Protein AF-A0A960JBU2-F1 (afdb_monomer)

Solvent-accessible surface area (backbone atoms only — not comparable to full-atom values): 3805 Å² total; per-residue (Å²): 137,75,70,68,77,77,49,53,74,63,59,51,51,60,42,22,27,72,96,39,90,64,21,23,26,25,32,85,89,66,51,73,75,41,38,63,70,58,44,50,52,38,46,75,71,71,42,76,60,86,79,49,62,56,42,66,50,67,79,79,89,122

Sequence (62 aa):
MAAFERLSTEALKESLALGKEGCLKARPDGTMLDGHHRVYVLRKRGVNVDELPREILARDEG

Radius of gyration: 11.82 Å; Cα contacts (8 Å, |Δi|>4): 79; chains: 1; bounding box: 29×21×30 Å

Foldseek 3Di:
DCPLLPDDLVVLLVCQDPPHDQHFEAEPVRRTDTSVVSLVSCVVVVHDPVPRDYHHDHPPPD

pLDDT: mean 81.93, std 10.75, range [41.81, 90.19]

Secondary structure (DSSP, 8-state):
---GGGS-HHHHHHHHSTTSTT--EE-TTS-EEE-HHHHHHHHHTT--STTS--EE------

Structure (mmCIF, N/CA/C/O backbone):
data_AF-A0A960JBU2-F1
#
_entry.id   AF-A0A960JBU2-F1
#
loop_
_atom_site.group_PDB
_atom_site.id
_atom_site.ty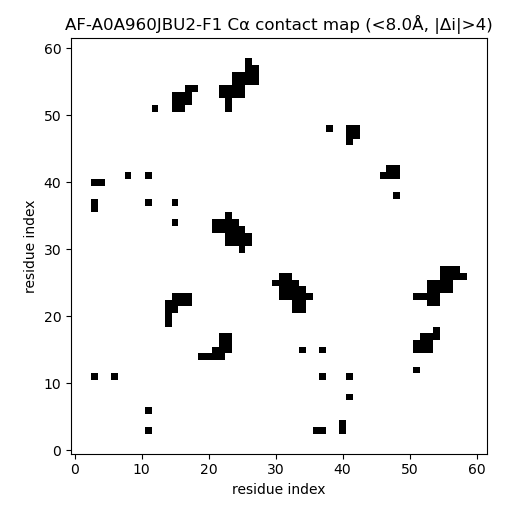pe_symbol
_atom_site.label_atom_id
_atom_site.label_alt_id
_atom_site.label_comp_id
_atom_site.label_asym_id
_atom_site.label_entity_id
_atom_site.label_seq_id
_atom_site.pdbx_PDB_ins_code
_atom_site.Cartn_x
_atom_site.Cartn_y
_atom_site.Cartn_z
_atom_site.occupancy
_atom_site.B_iso_or_equiv
_atom_site.auth_seq_id
_atom_site.auth_comp_id
_atom_site.auth_asym_id
_atom_site.auth_atom_id
_atom_site.pdbx_PDB_model_num
ATOM 1 N N . MET A 1 1 ? 6.982 10.445 9.711 1.00 49.91 1 MET A N 1
ATOM 2 C CA . MET A 1 1 ? 5.804 11.212 9.244 1.00 49.91 1 MET A CA 1
ATOM 3 C C . MET A 1 1 ? 4.569 10.313 9.316 1.00 49.91 1 MET A C 1
ATOM 5 O O . MET A 1 1 ? 4.478 9.377 8.535 1.00 49.91 1 MET A O 1
ATOM 9 N N . ALA A 1 2 ? 3.670 10.551 10.279 1.00 55.41 2 ALA A N 1
ATOM 10 C CA . ALA A 1 2 ? 2.493 9.713 10.581 1.00 55.41 2 ALA A CA 1
ATOM 11 C C . ALA A 1 2 ? 1.158 10.369 10.151 1.00 55.41 2 ALA A C 1
ATOM 13 O O . ALA A 1 2 ? 0.129 10.217 10.802 1.00 55.41 2 ALA A O 1
ATOM 14 N N . ALA A 1 3 ? 1.164 11.156 9.068 1.00 68.88 3 ALA A N 1
ATOM 15 C CA . ALA A 1 3 ? -0.034 11.874 8.617 1.00 68.88 3 ALA A CA 1
ATOM 16 C C . ALA A 1 3 ? -1.126 10.930 8.071 1.00 68.88 3 ALA A C 1
ATOM 18 O O . ALA A 1 3 ? -2.314 11.196 8.229 1.00 68.88 3 ALA A O 1
ATOM 19 N N . PHE A 1 4 ? -0.730 9.795 7.487 1.00 75.25 4 PHE A N 1
ATOM 20 C CA . PHE A 1 4 ? -1.638 8.849 6.831 1.00 75.25 4 PHE A CA 1
ATOM 21 C C . PHE A 1 4 ? -2.466 7.995 7.806 1.00 75.25 4 PHE A C 1
ATOM 23 O O . PHE A 1 4 ? -3.551 7.550 7.447 1.00 75.25 4 PHE A O 1
ATOM 30 N N . GLU A 1 5 ? -2.019 7.805 9.053 1.00 78.38 5 GLU A N 1
ATOM 31 C CA . GLU A 1 5 ? -2.785 7.049 10.060 1.00 78.38 5 GLU A CA 1
ATOM 32 C C . GLU A 1 5 ? -4.083 7.752 10.473 1.00 78.38 5 GLU A C 1
ATOM 34 O O . GLU A 1 5 ? -5.033 7.085 10.881 1.00 78.38 5 GLU A O 1
ATOM 39 N N . ARG A 1 6 ? -4.140 9.081 10.326 1.00 84.00 6 ARG A N 1
ATOM 40 C CA . ARG A 1 6 ? -5.326 9.898 10.621 1.00 84.00 6 ARG A CA 1
ATOM 41 C C . ARG A 1 6 ? -6.334 9.941 9.473 1.00 84.00 6 ARG A C 1
ATOM 43 O O . ARG A 1 6 ? -7.467 10.350 9.693 1.00 84.00 6 ARG A O 1
ATOM 50 N N . LEU A 1 7 ? -5.938 9.547 8.262 1.00 84.94 7 LEU A N 1
ATOM 51 C CA . LEU A 1 7 ? -6.828 9.554 7.104 1.00 84.94 7 LEU A CA 1
ATOM 52 C C . LEU A 1 7 ? -7.785 8.367 7.144 1.00 84.94 7 LEU A C 1
ATOM 54 O O . LEU A 1 7 ? -7.411 7.261 7.547 1.00 84.94 7 LEU A O 1
ATOM 58 N N . SER A 1 8 ? -9.005 8.576 6.658 1.00 88.12 8 SER A N 1
ATOM 59 C CA . SER A 1 8 ? -9.965 7.501 6.423 1.00 88.12 8 SER A CA 1
ATOM 60 C C . SER A 1 8 ? -9.441 6.508 5.391 1.00 88.12 8 SER A C 1
ATOM 62 O O . SER A 1 8 ? -8.595 6.818 4.552 1.00 88.12 8 SER A O 1
ATOM 64 N N . THR A 1 9 ? -9.947 5.282 5.459 1.00 88.50 9 THR A N 1
ATOM 65 C CA . THR A 1 9 ? -9.554 4.199 4.553 1.00 88.50 9 THR A CA 1
ATOM 66 C C . THR A 1 9 ? -9.768 4.572 3.086 1.00 88.50 9 THR A C 1
ATOM 68 O O . THR A 1 9 ? -8.906 4.301 2.258 1.00 88.50 9 THR A O 1
ATOM 71 N N . GLU A 1 10 ? -10.877 5.236 2.773 1.00 88.31 10 GLU A N 1
ATOM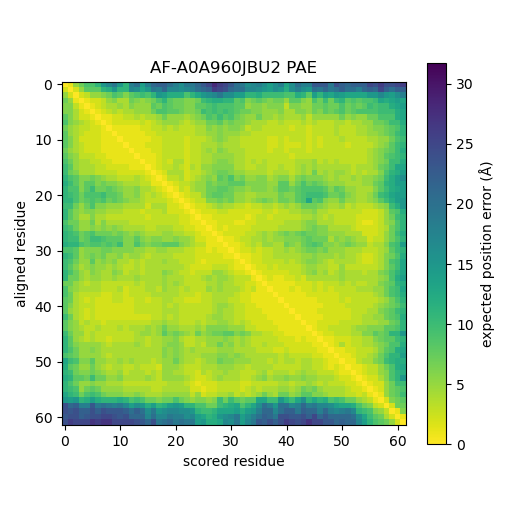 72 C CA . GLU A 1 10 ? -11.201 5.706 1.422 1.0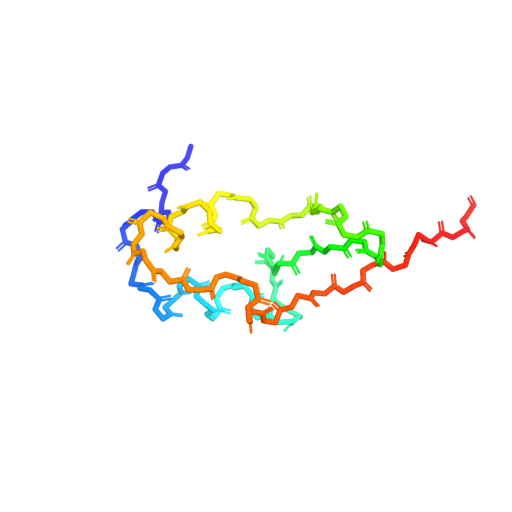0 88.31 10 GLU A CA 1
ATOM 73 C C . GLU A 1 10 ? -10.212 6.769 0.942 1.00 88.31 10 GLU A C 1
ATOM 75 O O . GLU A 1 10 ? -9.642 6.618 -0.132 1.00 88.31 10 GLU A O 1
ATOM 80 N N . ALA A 1 11 ? -9.890 7.754 1.784 1.00 87.75 11 ALA A N 1
ATOM 81 C CA . ALA A 1 11 ? -8.898 8.780 1.463 1.00 87.75 11 ALA A CA 1
ATOM 82 C C . ALA A 1 11 ? -7.500 8.187 1.194 1.00 87.75 11 ALA A C 1
ATOM 84 O O . ALA A 1 11 ? -6.767 8.668 0.330 1.00 87.75 11 ALA A O 1
ATOM 85 N N . LEU A 1 12 ? -7.123 7.112 1.900 1.00 87.44 12 LEU A N 1
ATOM 86 C CA . LEU A 1 12 ? -5.890 6.374 1.605 1.00 87.44 12 LEU A CA 1
ATOM 87 C C . LEU A 1 12 ? -5.957 5.665 0.251 1.00 87.44 12 LEU A C 1
ATOM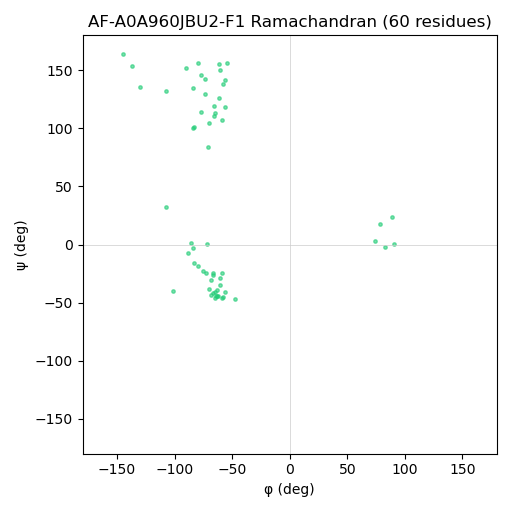 89 O O . LEU A 1 12 ? -4.975 5.700 -0.485 1.00 87.44 12 LEU A O 1
ATOM 93 N N . LYS A 1 13 ? -7.095 5.049 -0.091 1.00 86.62 13 LYS A N 1
ATOM 94 C CA . LYS A 1 13 ? -7.298 4.414 -1.403 1.00 86.62 13 LYS A CA 1
ATOM 95 C C . LYS A 1 13 ? -7.250 5.441 -2.533 1.00 86.62 13 LYS A C 1
ATOM 97 O O . LYS A 1 13 ? -6.560 5.209 -3.518 1.00 86.62 13 LYS A O 1
ATOM 102 N N . GLU A 1 14 ? -7.902 6.589 -2.367 1.00 86.75 14 GLU A N 1
ATOM 103 C CA . GLU A 1 14 ? -7.854 7.691 -3.335 1.00 86.75 14 GLU A CA 1
ATOM 104 C C . GLU A 1 14 ? -6.442 8.258 -3.494 1.00 86.75 14 GLU A C 1
ATOM 106 O O . GLU A 1 14 ? -6.015 8.545 -4.609 1.00 86.75 14 GLU A O 1
ATOM 111 N N . SER A 1 15 ? -5.682 8.370 -2.401 1.00 83.00 15 SER A N 1
ATOM 112 C CA . SER A 1 15 ? -4.278 8.792 -2.462 1.00 83.00 15 SER A CA 1
ATOM 113 C C . SER A 1 15 ? -3.384 7.776 -3.178 1.00 83.00 15 SER A C 1
ATOM 115 O O . SER A 1 15 ? -2.340 8.169 -3.690 1.00 83.00 15 SER A O 1
ATOM 117 N N . LEU A 1 16 ? -3.755 6.492 -3.184 1.00 85.94 16 LEU A N 1
ATOM 118 C CA . LEU A 1 16 ? -3.026 5.428 -3.876 1.00 85.94 16 LEU A CA 1
ATOM 119 C C . LEU A 1 16 ? -3.462 5.248 -5.337 1.00 85.94 16 LEU A C 1
ATOM 121 O O . LEU A 1 16 ? -2.811 4.490 -6.053 1.00 85.94 16 LEU A O 1
ATOM 125 N N . ALA A 1 17 ? -4.520 5.934 -5.780 1.00 84.31 17 ALA A N 1
ATOM 126 C CA . ALA A 1 17 ? -5.039 5.834 -7.139 1.00 84.31 17 ALA A CA 1
ATOM 127 C C . ALA A 1 17 ? -3.999 6.245 -8.198 1.00 84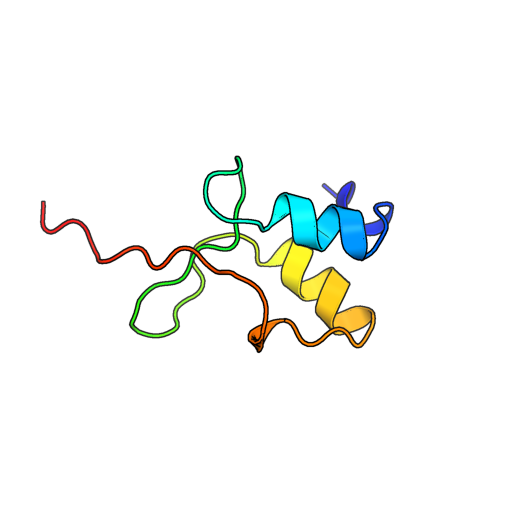.31 17 ALA A C 1
ATOM 129 O O . ALA A 1 17 ? -3.139 7.095 -7.960 1.00 84.31 17 ALA A O 1
ATOM 130 N N . LEU A 1 18 ? -4.100 5.641 -9.386 1.00 83.06 18 LEU A N 1
ATOM 131 C CA . LEU A 1 18 ? -3.195 5.883 -10.516 1.00 83.06 18 LEU A CA 1
ATOM 132 C C . LEU A 1 18 ? -3.151 7.366 -10.908 1.00 83.06 18 LEU A C 1
ATOM 134 O O . LEU A 1 18 ? -4.174 8.050 -10.893 1.00 83.06 18 LEU A O 1
ATOM 138 N N . GLY A 1 19 ? -1.962 7.857 -11.267 1.00 79.44 19 GLY A N 1
ATOM 139 C CA . GLY A 1 19 ? -1.759 9.250 -11.680 1.00 79.44 19 GLY A CA 1
ATOM 140 C C . GLY A 1 19 ? -1.786 10.291 -10.551 1.00 79.44 19 GLY A C 1
ATOM 141 O O . GLY A 1 19 ? -1.676 11.484 -10.829 1.00 79.44 19 GLY A O 1
ATOM 142 N N . LYS A 1 20 ? -1.918 9.882 -9.281 1.00 79.94 20 LYS A N 1
ATOM 143 C CA . LYS A 1 20 ? -1.770 10.774 -8.118 1.00 79.94 20 LYS A CA 1
ATOM 144 C C . LYS A 1 20 ? -0.325 10.819 -7.627 1.00 79.94 20 LYS A C 1
ATOM 146 O O . LYS A 1 20 ? 0.425 9.847 -7.711 1.00 79.94 20 LYS A O 1
ATOM 151 N N . GLU A 1 21 ? 0.040 11.948 -7.031 1.00 73.88 21 GLU A N 1
ATOM 152 C CA . GLU A 1 21 ? 1.326 12.106 -6.360 1.00 73.88 21 GLU A CA 1
ATOM 153 C C . GLU A 1 21 ? 1.386 11.171 -5.132 1.00 73.88 21 GLU A C 1
ATOM 155 O O . GLU A 1 21 ? 0.648 11.337 -4.159 1.00 73.88 21 GLU A O 1
ATOM 160 N N . GLY A 1 22 ? 2.224 10.131 -5.204 1.00 74.00 22 GLY A N 1
ATOM 161 C CA . GLY A 1 22 ? 2.303 9.076 -4.185 1.00 74.00 22 GLY A CA 1
ATOM 162 C C . GLY A 1 22 ? 1.358 7.883 -4.392 1.00 74.00 22 GLY A C 1
ATOM 163 O O . GLY A 1 22 ? 1.033 7.200 -3.411 1.00 74.00 22 GLY A O 1
ATOM 164 N N . CYS A 1 23 ? 0.922 7.636 -5.634 1.00 84.69 23 CYS A N 1
ATOM 165 C CA . CYS A 1 23 ? 0.202 6.421 -6.020 1.00 84.69 23 CYS A CA 1
ATOM 166 C C . CYS A 1 23 ? 0.974 5.140 -5.645 1.00 84.69 23 CYS A C 1
ATOM 168 O O . CYS A 1 23 ? 2.200 5.150 -5.492 1.00 84.69 23 CYS A O 1
ATOM 170 N N . LEU A 1 24 ? 0.255 4.021 -5.482 1.00 88.31 24 LEU A N 1
ATOM 171 C CA . LEU A 1 24 ? 0.890 2.727 -5.216 1.00 88.31 24 LEU A CA 1
ATOM 172 C C . LEU A 1 24 ? 1.714 2.335 -6.442 1.00 88.31 24 LEU A C 1
ATOM 174 O O . LEU A 1 24 ? 1.136 2.062 -7.485 1.00 88.31 24 LEU A O 1
ATOM 178 N N . LYS A 1 25 ? 3.041 2.288 -6.334 1.00 89.12 25 LYS A N 1
ATOM 179 C CA . LYS A 1 25 ? 3.913 1.911 -7.455 1.00 89.12 25 LYS A CA 1
ATOM 180 C C . LYS A 1 25 ? 4.478 0.533 -7.213 1.00 89.12 25 LYS A C 1
ATOM 182 O O . LYS A 1 25 ? 5.001 0.258 -6.134 1.00 89.12 25 LYS A O 1
ATOM 187 N N . ALA A 1 26 ? 4.406 -0.321 -8.219 1.00 89.38 26 ALA A N 1
ATOM 188 C CA . ALA A 1 26 ? 4.994 -1.646 -8.174 1.00 89.38 26 ALA A CA 1
ATOM 189 C C . ALA A 1 26 ? 5.701 -1.955 -9.489 1.00 89.38 26 ALA A C 1
ATOM 191 O O . ALA A 1 26 ? 5.371 -1.424 -10.543 1.00 89.3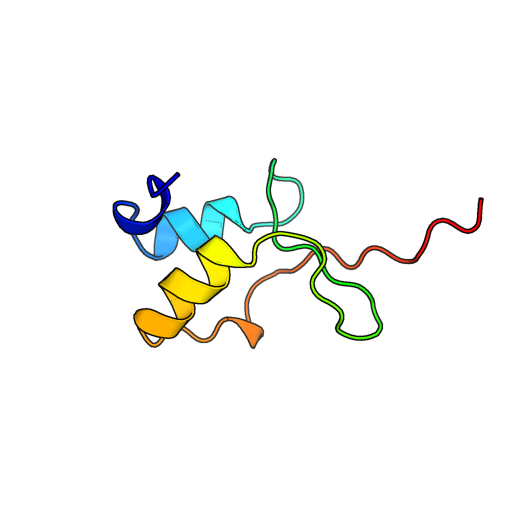8 26 ALA A O 1
ATOM 192 N N . ARG A 1 27 ? 6.694 -2.829 -9.427 1.00 87.50 27 ARG A N 1
ATOM 193 C CA . ARG A 1 27 ? 7.294 -3.439 -10.607 1.00 87.50 27 ARG A CA 1
ATOM 194 C C . ARG A 1 27 ? 6.397 -4.583 -11.079 1.00 87.50 27 ARG A C 1
ATOM 196 O O . ARG A 1 27 ? 5.698 -5.175 -10.253 1.00 87.50 27 ARG A O 1
ATOM 203 N N . PRO A 1 28 ? 6.467 -4.962 -12.364 1.00 84.25 28 PRO A N 1
ATOM 204 C CA . PRO A 1 28 ? 5.809 -6.176 -12.851 1.00 84.25 28 PRO A CA 1
ATOM 205 C C . PRO A 1 28 ? 6.299 -7.440 -12.123 1.00 84.25 28 PRO A C 1
ATOM 207 O O . PRO A 1 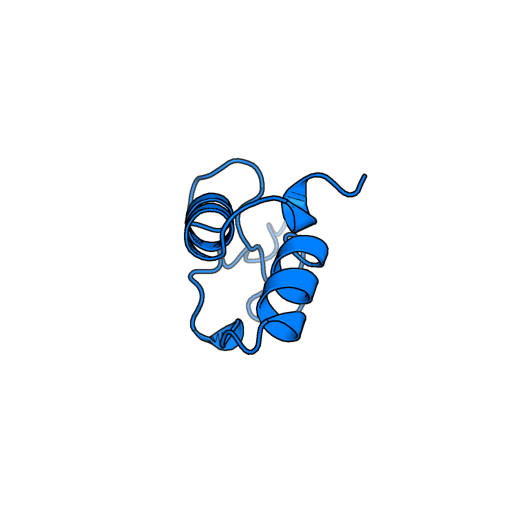28 ? 5.548 -8.394 -11.981 1.00 84.25 28 PRO A O 1
ATOM 210 N N . ASP A 1 29 ? 7.518 -7.404 -11.577 1.00 82.94 29 ASP A N 1
ATOM 211 C CA . ASP A 1 29 ? 8.102 -8.447 -10.722 1.00 82.94 29 ASP A CA 1
ATOM 212 C C . ASP A 1 29 ? 7.473 -8.517 -9.308 1.00 82.94 29 ASP A C 1
ATOM 214 O O . ASP A 1 29 ? 7.884 -9.294 -8.456 1.00 82.94 29 ASP A O 1
ATOM 218 N N . GLY A 1 30 ? 6.494 -7.659 -9.004 1.00 78.62 30 GLY A N 1
ATOM 219 C CA . GLY A 1 30 ? 5.834 -7.600 -7.696 1.00 78.62 30 GLY A CA 1
ATOM 220 C C . GLY A 1 30 ? 6.586 -6.788 -6.639 1.00 78.62 30 GLY A C 1
ATOM 221 O O . GLY A 1 30 ? 6.075 -6.585 -5.538 1.00 78.62 30 GLY A O 1
ATOM 222 N N . THR A 1 31 ? 7.767 -6.254 -6.964 1.00 86.12 31 THR A N 1
ATOM 223 C CA . THR A 1 31 ? 8.494 -5.344 -6.066 1.00 86.12 31 THR A CA 1
ATOM 224 C C . THR A 1 31 ? 7.707 -4.044 -5.882 1.00 86.12 31 THR A C 1
ATOM 226 O O . THR A 1 31 ? 7.499 -3.313 -6.848 1.00 86.12 31 THR A O 1
ATOM 229 N N . MET A 1 32 ? 7.306 -3.708 -4.658 1.00 86.00 32 MET A N 1
ATOM 230 C CA . MET A 1 32 ? 6.714 -2.401 -4.356 1.00 86.00 32 MET A CA 1
ATOM 231 C C . MET A 1 32 ? 7.793 -1.305 -4.368 1.00 86.00 32 MET A C 1
ATOM 233 O O . MET A 1 32 ? 8.847 -1.442 -3.751 1.00 86.00 32 MET A O 1
ATOM 237 N N . LEU A 1 33 ? 7.531 -0.226 -5.101 1.00 87.00 33 LEU A N 1
ATOM 238 C CA . LEU A 1 33 ? 8.424 0.923 -5.259 1.00 87.00 33 LEU A CA 1
ATOM 239 C C . LEU A 1 33 ? 7.995 2.101 -4.379 1.00 87.00 33 LEU A C 1
ATOM 241 O O . LEU A 1 33 ? 8.846 2.760 -3.793 1.00 87.00 33 LEU A O 1
ATOM 245 N N . ASP A 1 34 ? 6.688 2.351 -4.264 1.00 87.38 34 ASP A N 1
ATOM 246 C CA . ASP A 1 34 ? 6.127 3.438 -3.451 1.00 87.38 34 ASP A CA 1
ATOM 247 C C . ASP A 1 34 ? 4.798 3.014 -2.812 1.00 87.38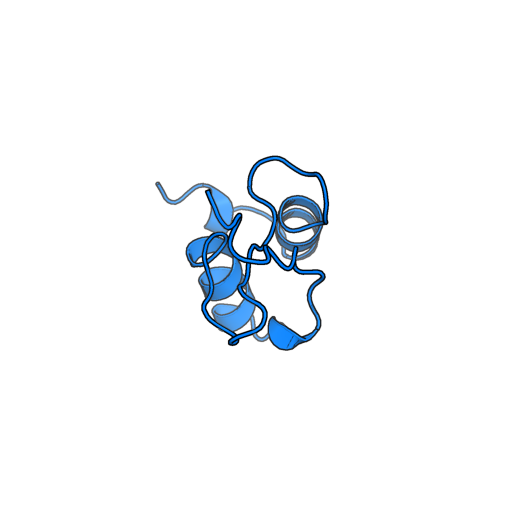 34 ASP A C 1
ATOM 249 O O . ASP A 1 34 ? 4.194 2.030 -3.225 1.00 87.38 34 ASP A O 1
ATOM 253 N N . GLY A 1 35 ? 4.331 3.740 -1.794 1.00 85.31 35 GLY A N 1
ATOM 254 C CA . GLY A 1 35 ? 3.060 3.458 -1.117 1.00 85.31 35 GLY A CA 1
ATOM 255 C C . GLY A 1 35 ? 3.134 2.510 0.088 1.00 85.31 35 GLY A C 1
ATOM 256 O O . GLY A 1 35 ? 2.109 2.300 0.740 1.00 85.31 35 GLY A O 1
ATOM 257 N N . HIS A 1 36 ? 4.321 2.008 0.463 1.00 87.50 36 HIS A N 1
ATOM 258 C CA . HIS A 1 36 ? 4.517 1.051 1.571 1.00 87.50 36 HIS A CA 1
ATOM 259 C C . HIS A 1 36 ? 3.794 1.433 2.868 1.00 87.50 36 HIS A C 1
ATOM 261 O O . HIS A 1 36 ? 3.123 0.609 3.486 1.00 87.50 36 HIS A O 1
ATOM 267 N N . HIS A 1 37 ? 3.906 2.694 3.288 1.00 87.06 37 HIS A N 1
ATOM 268 C CA . HIS A 1 37 ? 3.347 3.133 4.565 1.00 87.06 37 HIS A CA 1
ATOM 269 C C . HIS A 1 37 ? 1.810 3.174 4.541 1.00 87.06 37 HIS A C 1
ATOM 271 O O . HIS A 1 37 ? 1.157 2.782 5.504 1.00 87.06 37 HIS A O 1
ATOM 277 N N . ARG A 1 38 ? 1.215 3.589 3.417 1.00 87.38 38 ARG A N 1
ATOM 278 C CA . ARG A 1 38 ? -0.244 3.627 3.221 1.00 87.38 38 ARG A CA 1
ATOM 279 C C . ARG A 1 38 ? -0.807 2.204 3.160 1.00 87.38 38 ARG A C 1
ATOM 281 O O . ARG A 1 38 ? -1.793 1.909 3.829 1.00 87.38 38 ARG A O 1
ATOM 288 N N . VAL A 1 39 ? -0.120 1.314 2.440 1.00 87.31 39 VAL A N 1
ATOM 289 C CA . VAL A 1 39 ? -0.413 -0.127 2.392 1.00 87.31 39 VAL A CA 1
ATOM 290 C C . VAL A 1 39 ? -0.350 -0.743 3.787 1.00 87.31 39 VAL A C 1
ATOM 292 O O . VAL A 1 39 ? -1.265 -1.462 4.174 1.00 87.31 39 VAL A O 1
ATOM 295 N N . TYR A 1 40 ? 0.670 -0.416 4.583 1.00 88.56 40 TYR A N 1
ATOM 296 C CA . TYR A 1 40 ? 0.785 -0.895 5.961 1.00 88.56 40 TYR A CA 1
ATOM 297 C C . TYR A 1 40 ? -0.421 -0.481 6.817 1.00 88.56 40 TYR A C 1
ATOM 299 O O . TYR A 1 40 ? -1.008 -1.319 7.502 1.00 88.56 40 TYR A O 1
ATOM 307 N N . VAL A 1 41 ? -0.845 0.785 6.731 1.00 89.00 41 VAL A N 1
ATOM 308 C CA . VAL A 1 41 ? -2.027 1.284 7.455 1.00 89.00 41 VAL A CA 1
ATOM 309 C C . VAL A 1 41 ? -3.306 0.580 6.994 1.00 89.00 41 VAL A C 1
ATOM 311 O O . VAL A 1 41 ? -4.102 0.158 7.831 1.00 89.00 41 VAL A O 1
ATOM 314 N N . LEU A 1 42 ? -3.503 0.408 5.685 1.00 88.69 42 LEU A N 1
ATOM 315 C CA . LEU A 1 42 ? -4.663 -0.293 5.122 1.00 88.69 42 LEU A CA 1
ATOM 316 C C . LEU A 1 42 ? -4.703 -1.765 5.554 1.00 88.69 42 LEU A C 1
ATOM 318 O O . LEU A 1 42 ? -5.739 -2.247 6.009 1.00 88.69 42 LEU A O 1
ATOM 322 N N . ARG A 1 43 ? -3.558 -2.449 5.517 1.00 89.50 43 ARG A N 1
ATOM 323 C CA . ARG A 1 43 ? -3.426 -3.846 5.947 1.00 89.50 43 ARG A CA 1
ATOM 324 C C . ARG A 1 43 ? -3.688 -4.006 7.444 1.00 89.50 43 ARG A C 1
ATOM 326 O O . ARG A 1 43 ? -4.409 -4.915 7.839 1.00 89.50 43 ARG A O 1
ATOM 333 N N . LYS A 1 44 ? -3.188 -3.081 8.275 1.00 90.19 44 LYS A N 1
ATOM 334 C CA . LYS A 1 44 ? -3.479 -3.028 9.721 1.00 90.19 44 LYS A CA 1
ATOM 335 C C . LYS A 1 44 ? -4.976 -2.848 10.004 1.00 90.19 44 LYS A C 1
ATOM 337 O O . LYS A 1 44 ? -5.461 -3.309 11.031 1.00 90.19 44 LYS A O 1
ATOM 342 N N . ARG A 1 45 ? -5.711 -2.205 9.091 1.00 89.38 45 ARG A N 1
ATOM 343 C CA . ARG A 1 45 ? -7.171 -2.024 9.155 1.00 89.38 45 ARG A CA 1
ATOM 344 C C . ARG A 1 45 ? -7.966 -3.198 8.565 1.00 89.38 45 ARG A C 1
ATOM 346 O O . ARG A 1 45 ? -9.188 -3.123 8.541 1.00 89.38 45 ARG A O 1
ATOM 353 N N . GLY A 1 46 ? -7.308 -4.257 8.085 1.00 90.12 46 GLY A N 1
ATOM 354 C CA . GLY A 1 46 ? -7.969 -5.414 7.468 1.00 90.12 46 GLY A CA 1
ATOM 355 C C . GLY A 1 46 ? -8.428 -5.184 6.025 1.00 90.12 46 GLY A C 1
ATOM 356 O O . GLY A 1 46 ? -9.268 -5.922 5.523 1.00 90.12 46 GLY A O 1
ATOM 357 N N . VAL A 1 47 ? -7.904 -4.160 5.347 1.00 89.25 47 VAL A N 1
ATOM 358 C CA . VAL A 1 47 ? -8.225 -3.887 3.942 1.00 89.25 47 VAL A CA 1
ATOM 359 C C . VAL A 1 47 ? -7.339 -4.728 3.043 1.00 89.25 47 VAL A C 1
ATOM 361 O O . VAL A 1 47 ? -6.120 -4.768 3.231 1.00 89.25 47 VAL A O 1
ATOM 364 N N . ASN A 1 48 ? -7.946 -5.340 2.027 1.00 86.94 48 ASN A N 1
ATOM 365 C CA . ASN A 1 48 ? -7.198 -6.032 0.995 1.00 86.94 48 ASN A CA 1
ATOM 366 C C . ASN A 1 48 ? -6.444 -5.021 0.121 1.00 86.94 48 ASN A C 1
ATOM 368 O O . ASN A 1 48 ? -7.027 -4.299 -0.688 1.00 86.94 48 ASN A O 1
ATOM 372 N N . VAL A 1 49 ? -5.136 -4.936 0.341 1.00 84.88 49 VAL A N 1
ATOM 373 C CA . VAL A 1 49 ? -4.240 -4.038 -0.392 1.00 84.88 49 VAL A CA 1
ATOM 374 C C . VAL A 1 49 ? -3.856 -4.595 -1.757 1.00 84.88 49 VAL A C 1
ATOM 376 O O . VAL A 1 49 ? -3.442 -3.832 -2.625 1.00 84.88 49 VAL A O 1
ATOM 379 N N . ASP A 1 50 ? -4.022 -5.903 -1.962 1.00 83.81 50 ASP A N 1
ATOM 380 C CA . ASP A 1 50 ? -3.666 -6.552 -3.217 1.00 83.81 50 ASP A CA 1
ATOM 381 C C . ASP A 1 50 ? -4.640 -6.212 -4.353 1.00 83.81 50 ASP A C 1
ATOM 383 O O . ASP A 1 50 ? -4.248 -6.198 -5.519 1.00 83.81 50 ASP A O 1
ATOM 387 N N . GLU A 1 51 ? -5.873 -5.840 -4.015 1.00 84.81 51 GLU A N 1
ATOM 388 C CA . GLU A 1 51 ? -6.893 -5.374 -4.964 1.00 84.81 51 GLU A CA 1
ATOM 389 C C . GLU A 1 51 ? -6.774 -3.880 -5.296 1.00 84.81 51 GLU A C 1
ATOM 391 O O . GLU A 1 51 ? -7.541 -3.355 -6.103 1.00 84.81 51 GLU A O 1
ATOM 396 N N . LEU A 1 52 ? -5.838 -3.161 -4.668 1.00 84.31 52 LEU A N 1
ATOM 397 C CA . LEU A 1 52 ? -5.696 -1.731 -4.908 1.00 84.31 52 LEU A CA 1
ATOM 398 C C . LEU A 1 52 ? -5.063 -1.457 -6.275 1.00 84.31 52 LEU A C 1
ATOM 400 O O . LEU A 1 52 ? -4.123 -2.156 -6.677 1.00 84.31 52 LEU A O 1
ATOM 404 N N . PRO A 1 53 ? -5.529 -0.403 -6.970 1.00 82.19 53 PRO A N 1
ATOM 405 C CA . PRO A 1 53 ? -4.916 0.029 -8.212 1.00 82.19 53 PRO A CA 1
ATOM 406 C C . PRO A 1 53 ? -3.468 0.437 -7.932 1.00 82.19 53 PRO A C 1
ATOM 408 O O . PRO A 1 53 ? -3.201 1.252 -7.049 1.00 82.19 53 PRO A O 1
ATOM 411 N N . ARG A 1 54 ? -2.537 -0.161 -8.676 1.00 87.81 54 ARG A N 1
ATOM 412 C CA . ARG A 1 54 ? -1.104 0.099 -8.563 1.00 87.81 54 ARG A CA 1
ATOM 413 C C . ARG A 1 54 ? -0.506 0.375 -9.929 1.00 87.81 54 ARG A C 1
ATOM 415 O O . ARG A 1 54 ? -0.812 -0.310 -10.901 1.00 87.81 54 ARG A O 1
ATOM 422 N N . GLU A 1 55 ? 0.322 1.401 -9.995 1.00 88.69 55 GLU A N 1
ATOM 423 C CA . GLU A 1 55 ? 1.029 1.807 -11.193 1.00 88.69 55 GLU A CA 1
ATOM 424 C C . GLU A 1 55 ? 2.193 0.848 -11.409 1.00 88.69 55 GLU A C 1
ATOM 426 O O . GLU A 1 55 ? 3.114 0.768 -10.588 1.00 88.69 55 GLU A O 1
ATOM 431 N N . ILE A 1 56 ? 2.112 0.076 -12.493 1.00 87.56 56 ILE A N 1
ATOM 432 C CA . ILE A 1 56 ? 3.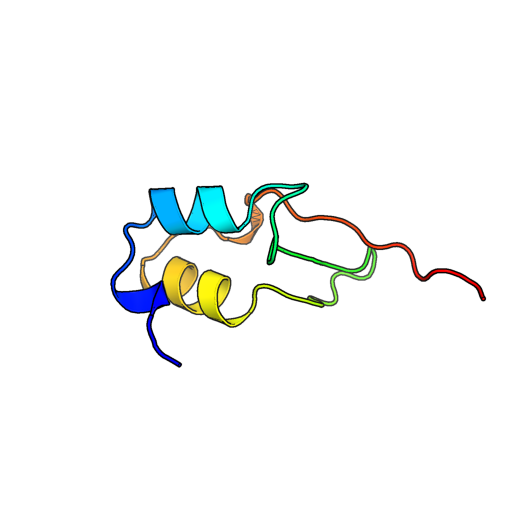161 -0.862 -12.867 1.00 87.56 56 ILE A CA 1
ATOM 433 C C . ILE A 1 56 ? 4.238 -0.095 -13.626 1.00 87.56 56 ILE A C 1
ATOM 435 O O . ILE A 1 56 ? 4.087 0.200 -14.809 1.00 87.56 56 ILE A O 1
ATOM 439 N N . LEU A 1 57 ? 5.330 0.224 -12.936 1.00 84.31 57 LEU A N 1
ATOM 440 C CA . LEU A 1 57 ? 6.506 0.816 -13.558 1.00 84.31 57 LEU A CA 1
ATOM 441 C C . LEU A 1 57 ? 7.363 -0.313 -14.127 1.00 84.31 57 LEU A C 1
ATOM 443 O O . LEU A 1 57 ? 8.096 -0.997 -13.401 1.00 84.31 57 LEU A O 1
ATOM 447 N N . ALA A 1 58 ? 7.250 -0.522 -15.440 1.00 77.69 58 ALA A N 1
ATOM 448 C CA . ALA A 1 58 ? 8.285 -1.228 -16.176 1.00 77.69 58 ALA A CA 1
ATOM 449 C C . ALA A 1 58 ? 9.598 -0.462 -15.968 1.00 77.69 58 ALA A C 1
ATOM 451 O O . ALA A 1 58 ? 9.602 0.767 -15.922 1.00 77.69 58 ALA A O 1
ATOM 452 N N . ARG A 1 59 ? 10.703 -1.181 -15.747 1.00 66.25 59 ARG A N 1
ATOM 453 C CA . ARG A 1 59 ? 12.015 -0.542 -15.637 1.00 66.25 59 ARG A CA 1
ATOM 454 C C . ARG A 1 59 ? 12.220 0.247 -16.931 1.00 66.25 59 ARG A C 1
ATOM 456 O O . ARG A 1 59 ? 12.218 -0.374 -17.986 1.00 66.25 59 ARG A O 1
ATOM 463 N N . ASP A 1 60 ? 12.355 1.566 -16.839 1.00 59.50 60 ASP A N 1
ATOM 464 C CA . ASP A 1 60 ? 12.866 2.353 -17.955 1.00 59.50 60 ASP A CA 1
ATOM 465 C C . ASP A 1 60 ? 14.263 1.788 -18.238 1.00 59.50 60 ASP A C 1
ATOM 467 O O . ASP A 1 60 ? 15.162 1.868 -17.392 1.00 59.50 60 ASP A O 1
ATOM 471 N N . GLU A 1 61 ? 14.397 1.058 -19.343 1.00 44.56 61 GLU A N 1
ATOM 472 C CA . GLU A 1 61 ? 15.694 0.677 -19.885 1.00 44.56 61 GLU A CA 1
ATOM 473 C C . GLU A 1 61 ? 16.318 1.951 -20.459 1.00 44.56 61 GLU A C 1
ATOM 475 O O . GLU A 1 61 ? 16.158 2.261 -21.636 1.00 44.56 61 GLU A O 1
ATOM 480 N N . GLY A 1 62 ? 16.955 2.722 -19.575 1.00 41.81 62 GLY A N 1
ATOM 481 C CA . GLY A 1 62 ? 17.922 3.762 -19.916 1.00 41.81 62 GLY A CA 1
ATOM 482 C C . GLY A 1 62 ? 19.340 3.241 -19.761 1.00 41.81 62 GLY A C 1
ATOM 483 O O . GLY A 1 62 ? 19.605 2.585 -18.723 1.00 41.81 62 GLY A O 1
#

Nearest PDB structures (foldseek):
  4qpj-assembly2_C  TM=3.035E-01  e=2.262E+00  Brucella abortus 2308
  8jiv-assembly1_Cc  TM=3.455E-01  e=7.844E+00  Triticum aestivum

Mean predicted aligned error: 5.87 Å